Protein AF-A0A9P9U0J9-F1 (afdb_monomer_lite)

Sequence (65 aa):
MCNWEQTKYEDCKHTETKRMAYSCAIYTRHTYGECQFDSKKSKVFTVICYGLCKECAETFKYVNF

Structure (mmCIF, N/C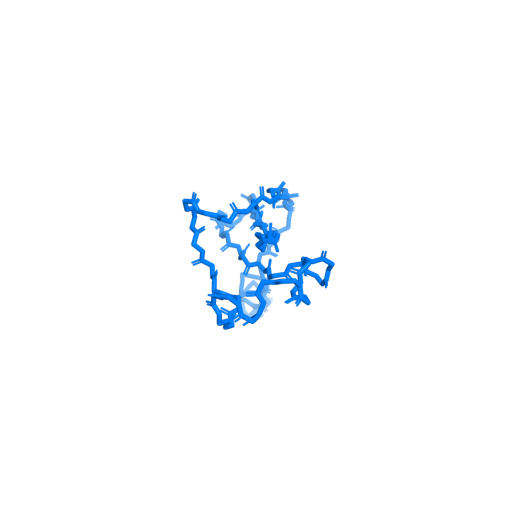A/C/O backbone):
data_AF-A0A9P9U0J9-F1
#
_entry.id   AF-A0A9P9U0J9-F1
#
loop_
_atom_site.group_PDB
_atom_site.id
_atom_site.type_symbol
_atom_site.label_atom_id
_atom_site.label_alt_id
_atom_site.label_comp_id
_atom_site.label_asym_id
_atom_site.label_entity_id
_atom_site.label_seq_id
_atom_site.pdbx_PDB_ins_code
_atom_site.Cartn_x
_atom_site.Cartn_y
_atom_site.Cartn_z
_atom_site.occupancy
_atom_site.B_iso_or_equiv
_atom_site.auth_seq_id
_atom_site.auth_comp_id
_atom_site.auth_asym_id
_atom_site.auth_atom_id
_atom_site.pdbx_PDB_model_num
ATOM 1 N N . MET A 1 1 ? -10.919 0.356 14.684 1.00 61.94 1 MET A N 1
ATOM 2 C CA . MET A 1 1 ? -10.187 1.147 13.671 1.00 61.94 1 MET A CA 1
ATOM 3 C C . MET A 1 1 ? -9.757 0.216 12.557 1.00 61.94 1 MET A C 1
ATOM 5 O O . MET A 1 1 ? -9.360 -0.907 12.847 1.00 61.94 1 MET A O 1
ATOM 9 N N . CYS A 1 2 ? -9.849 0.666 11.310 1.00 71.50 2 CYS A N 1
ATOM 10 C CA . CYS A 1 2 ? -9.368 -0.106 10.175 1.00 71.50 2 CYS A CA 1
ATOM 11 C C . CYS A 1 2 ? -7.863 0.081 9.970 1.00 71.50 2 CYS A C 1
ATOM 13 O O . CYS A 1 2 ? -7.343 1.186 10.124 1.00 71.50 2 CYS A O 1
ATOM 15 N N . ASN A 1 3 ? -7.199 -1.007 9.591 1.00 75.44 3 ASN A N 1
ATOM 16 C CA . ASN A 1 3 ? -5.801 -1.031 9.197 1.00 75.44 3 ASN A CA 1
ATOM 17 C C . ASN A 1 3 ? -5.726 -0.959 7.673 1.00 75.44 3 ASN A C 1
ATOM 19 O O . ASN A 1 3 ? -6.387 -1.729 6.968 1.00 75.44 3 ASN A O 1
ATOM 23 N N . TRP A 1 4 ? -4.909 -0.041 7.190 1.00 80.62 4 TRP A N 1
ATOM 24 C CA . TRP A 1 4 ? -4.661 0.189 5.779 1.00 80.62 4 TRP A CA 1
ATOM 25 C C . TRP A 1 4 ? -3.172 0.061 5.515 1.00 80.62 4 TRP A C 1
ATOM 27 O O . TRP A 1 4 ? -2.358 0.436 6.353 1.00 80.62 4 TRP A O 1
ATOM 37 N N . GLU A 1 5 ? -2.828 -0.466 4.354 1.00 83.81 5 GLU A N 1
ATOM 38 C CA . GLU A 1 5 ? -1.471 -0.484 3.839 1.00 83.81 5 GLU A CA 1
ATOM 39 C C . GLU A 1 5 ? -1.360 0.574 2.746 1.00 83.81 5 GLU A C 1
ATOM 41 O O . GLU A 1 5 ? -2.208 0.639 1.858 1.00 83.81 5 GLU A O 1
ATOM 46 N N . GLN A 1 6 ? -0.341 1.419 2.835 1.00 86.62 6 GLN A N 1
ATOM 47 C CA . GLN A 1 6 ? -0.018 2.429 1.843 1.00 86.62 6 GLN A CA 1
ATOM 48 C C . GLN A 1 6 ? 1.328 2.068 1.213 1.00 86.62 6 GLN A C 1
ATOM 50 O O . GLN A 1 6 ? 2.384 2.258 1.819 1.00 86.62 6 GLN A O 1
ATOM 55 N N . THR A 1 7 ? 1.293 1.518 0.006 1.00 87.00 7 THR A N 1
ATOM 56 C CA . THR A 1 7 ? 2.483 1.145 -0.756 1.00 87.00 7 THR A CA 1
ATOM 57 C C . THR A 1 7 ? 2.970 2.353 -1.546 1.00 87.00 7 THR A C 1
ATOM 59 O O . THR A 1 7 ? 2.260 2.851 -2.419 1.00 87.00 7 THR A O 1
ATOM 62 N N . LYS A 1 8 ? 4.177 2.834 -1.249 1.00 87.19 8 LYS A N 1
ATOM 63 C CA . LYS A 1 8 ? 4.855 3.895 -2.001 1.00 87.19 8 LYS A CA 1
ATOM 64 C C . LYS A 1 8 ? 5.830 3.262 -2.982 1.00 87.19 8 LYS A C 1
ATOM 66 O O . LYS A 1 8 ? 6.752 2.568 -2.561 1.00 87.19 8 LYS A O 1
ATOM 71 N N . TYR A 1 9 ? 5.619 3.497 -4.268 1.00 86.19 9 TYR A N 1
ATOM 72 C CA . TYR A 1 9 ? 6.489 3.011 -5.331 1.00 86.19 9 TYR A CA 1
ATOM 73 C C . TYR A 1 9 ? 7.583 4.043 -5.605 1.00 86.19 9 TYR A C 1
ATOM 75 O O . TYR A 1 9 ? 7.294 5.141 -6.076 1.00 86.19 9 TYR A O 1
ATOM 83 N N . GLU A 1 10 ? 8.838 3.715 -5.306 1.00 85.19 10 GLU A N 1
ATOM 84 C CA . GLU A 1 10 ? 9.954 4.662 -5.426 1.00 85.19 10 GLU A CA 1
ATOM 85 C C . GLU A 1 10 ? 10.274 5.027 -6.878 1.00 85.19 10 GLU A C 1
ATOM 87 O O . GLU A 1 10 ? 10.582 6.193 -7.139 1.00 85.19 10 GLU A O 1
ATOM 92 N N . ASP A 1 11 ? 10.133 4.075 -7.805 1.00 80.50 11 ASP A N 1
ATOM 93 C CA . ASP A 1 11 ? 10.516 4.231 -9.216 1.00 80.50 11 ASP A CA 1
ATOM 94 C C . ASP A 1 11 ? 9.576 5.149 -10.002 1.00 80.50 11 ASP A C 1
ATOM 96 O O . ASP A 1 11 ? 9.987 5.820 -10.943 1.00 80.50 11 ASP A O 1
ATOM 100 N N . CYS A 1 12 ? 8.298 5.189 -9.620 1.00 82.81 12 CYS A N 1
ATOM 101 C CA . CYS A 1 12 ? 7.264 5.966 -10.314 1.00 82.81 12 CYS A CA 1
ATOM 102 C C . CYS A 1 12 ? 6.568 6.997 -9.418 1.00 82.81 12 CYS A C 1
ATOM 104 O O . CYS A 1 12 ? 5.667 7.698 -9.869 1.00 82.81 12 CYS A O 1
ATOM 106 N N . LYS A 1 13 ? 6.963 7.087 -8.142 1.00 83.75 13 LYS A N 1
ATOM 107 C CA . LYS A 1 13 ? 6.392 7.982 -7.119 1.00 83.75 13 LYS A CA 1
ATOM 108 C C . LYS A 1 13 ? 4.875 7.848 -6.918 1.00 83.75 13 LYS A C 1
ATOM 110 O O . LYS A 1 13 ? 4.257 8.694 -6.273 1.00 83.75 13 LYS A O 1
ATOM 115 N N . HIS A 1 14 ? 4.272 6.765 -7.405 1.00 83.19 14 HIS A N 1
ATOM 116 C CA . HIS A 1 14 ? 2.869 6.448 -7.172 1.00 83.19 14 HIS A CA 1
ATOM 117 C C . HIS A 1 14 ? 2.652 5.856 -5.785 1.00 83.19 14 HIS A C 1
ATOM 119 O O . HIS A 1 14 ? 3.538 5.247 -5.184 1.00 83.19 14 HIS A O 1
ATOM 125 N N . THR A 1 15 ? 1.441 6.047 -5.271 1.00 84.00 15 THR A N 1
ATOM 126 C CA . THR A 1 15 ? 1.047 5.531 -3.966 1.00 84.00 15 THR A CA 1
ATOM 127 C C . THR A 1 15 ? -0.267 4.777 -4.084 1.00 84.00 15 THR A C 1
ATOM 129 O O . THR A 1 15 ? -1.269 5.352 -4.498 1.00 84.00 15 THR A O 1
ATOM 132 N N . GLU A 1 16 ? -0.270 3.505 -3.698 1.00 84.81 16 GLU A N 1
ATOM 133 C CA . GLU A 1 16 ? -1.482 2.689 -3.622 1.00 84.81 16 GLU A CA 1
ATOM 134 C C . GLU A 1 16 ? -1.893 2.487 -2.166 1.00 84.81 16 GLU A C 1
ATOM 136 O O . GLU A 1 16 ? -1.054 2.217 -1.309 1.00 84.81 16 GLU A O 1
ATOM 141 N N . THR A 1 17 ? -3.194 2.565 -1.889 1.00 83.19 17 THR A N 1
ATOM 142 C CA . THR A 1 17 ? -3.747 2.328 -0.551 1.00 83.19 17 THR A CA 1
ATOM 143 C C . THR A 1 17 ? -4.682 1.126 -0.593 1.00 83.19 17 THR A C 1
ATOM 145 O O . THR A 1 17 ? -5.686 1.141 -1.305 1.00 83.19 17 THR A O 1
ATOM 148 N N . LYS A 1 18 ? -4.375 0.078 0.173 1.00 80.75 18 LYS A N 1
ATOM 149 C CA . LYS A 1 18 ? -5.150 -1.170 0.224 1.00 80.75 18 LYS A CA 1
ATOM 150 C C . LYS A 1 18 ? -5.605 -1.468 1.646 1.00 80.75 18 LYS A C 1
ATOM 152 O O . LYS A 1 18 ? -4.884 -1.240 2.616 1.00 80.75 18 LYS A O 1
ATOM 157 N N . ARG A 1 19 ? -6.826 -1.984 1.793 1.00 69.44 19 ARG A N 1
ATOM 158 C CA . ARG A 1 19 ? -7.332 -2.427 3.099 1.00 69.44 19 ARG A CA 1
ATOM 159 C C . ARG A 1 19 ? -6.640 -3.733 3.480 1.00 69.44 19 ARG A C 1
ATOM 161 O O . ARG A 1 19 ? -6.682 -4.689 2.708 1.00 69.44 19 ARG A O 1
ATOM 168 N N . MET A 1 20 ? -6.056 -3.807 4.674 1.00 72.12 20 MET A N 1
ATOM 169 C CA . MET A 1 20 ? -5.439 -5.051 5.139 1.00 72.12 20 MET A CA 1
ATOM 170 C C . MET A 1 20 ? -6.515 -6.086 5.496 1.00 72.12 20 MET A C 1
ATOM 172 O O . MET A 1 20 ? -7.506 -5.760 6.151 1.00 72.12 20 MET A O 1
ATOM 176 N N . ALA A 1 21 ? -6.306 -7.352 5.120 1.00 59.19 21 ALA A N 1
ATOM 177 C CA . ALA A 1 21 ? -7.261 -8.439 5.372 1.00 59.19 21 ALA A CA 1
ATOM 178 C C . ALA A 1 21 ? -7.562 -8.651 6.870 1.00 59.19 21 ALA A C 1
ATOM 180 O O . ALA A 1 21 ? -8.695 -8.943 7.239 1.00 59.19 21 ALA A O 1
ATOM 181 N N . TYR A 1 22 ? -6.573 -8.416 7.738 1.00 57.88 22 TYR A N 1
ATOM 182 C CA . TYR A 1 22 ? -6.694 -8.542 9.196 1.00 57.88 22 TYR A CA 1
ATOM 183 C C . TYR A 1 22 ? -7.000 -7.211 9.900 1.00 57.88 22 TYR A C 1
ATOM 185 O O . TYR A 1 22 ? -6.808 -7.075 11.111 1.00 57.88 22 TYR A O 1
ATOM 193 N N . SER A 1 23 ? -7.479 -6.193 9.174 1.00 55.88 23 SER A N 1
ATOM 194 C CA . SER A 1 23 ? -8.094 -5.044 9.834 1.00 55.88 23 SER A CA 1
ATOM 195 C C . SER A 1 23 ? -9.367 -5.527 10.511 1.00 55.88 23 SER A C 1
ATOM 197 O O . SER A 1 23 ? -10.231 -6.067 9.829 1.00 55.88 23 SER A O 1
ATOM 199 N N . CYS A 1 24 ? -9.458 -5.383 11.831 1.00 54.38 24 CYS A N 1
ATOM 200 C CA . CYS A 1 24 ? -10.566 -5.832 12.668 1.00 54.38 24 CYS A CA 1
ATOM 201 C C . CYS A 1 24 ? -11.909 -5.235 12.190 1.00 54.38 24 CYS A C 1
ATOM 203 O O . CYS A 1 24 ? -12.379 -4.226 12.706 1.00 54.38 24 CYS A O 1
ATOM 205 N N . ALA A 1 25 ? -12.499 -5.826 11.148 1.00 52.06 25 ALA A N 1
ATOM 206 C CA . ALA A 1 25 ? -13.726 -5.364 10.509 1.00 52.06 25 ALA A CA 1
ATOM 207 C C . ALA A 1 25 ? -14.955 -5.785 11.316 1.00 52.06 25 ALA A C 1
ATOM 209 O O . ALA A 1 25 ? -15.984 -5.121 11.257 1.00 52.06 25 ALA A O 1
ATOM 210 N N . ILE A 1 26 ? -14.829 -6.866 12.093 1.00 52.03 26 ILE A N 1
ATOM 211 C CA . ILE A 1 26 ? -15.928 -7.463 12.853 1.00 52.03 26 ILE A CA 1
ATOM 212 C C . ILE A 1 26 ? -16.407 -6.501 13.947 1.00 52.03 26 ILE A C 1
ATOM 214 O O . ILE A 1 26 ? -17.605 -6.276 14.074 1.00 52.03 26 ILE A O 1
ATOM 218 N N . TYR A 1 27 ? -15.492 -5.857 14.679 1.00 47.47 27 TYR A N 1
ATOM 219 C CA . TYR A 1 27 ? -15.878 -5.014 15.816 1.00 47.47 27 TYR A CA 1
ATOM 220 C C . TYR A 1 27 ? -16.400 -3.626 15.416 1.00 47.47 27 TYR A C 1
ATOM 222 O O . TYR A 1 27 ? -17.181 -3.033 16.150 1.00 47.47 27 TYR A O 1
ATOM 230 N N . THR A 1 28 ? -15.989 -3.082 14.264 1.00 50.81 28 THR A N 1
ATOM 231 C CA . THR A 1 28 ? -16.353 -1.707 13.866 1.00 50.81 28 THR A CA 1
ATOM 232 C C . THR A 1 28 ? -17.475 -1.603 12.837 1.00 50.81 28 THR A C 1
ATOM 234 O O . THR A 1 28 ? -18.032 -0.515 12.694 1.00 50.81 28 THR A O 1
ATOM 237 N N . ARG A 1 29 ? -17.847 -2.696 12.146 1.00 51.56 29 ARG A N 1
ATOM 238 C CA . ARG A 1 29 ? -18.931 -2.688 11.138 1.00 51.56 29 ARG A CA 1
ATOM 239 C C . ARG A 1 29 ? -20.273 -2.236 11.715 1.00 51.56 29 ARG A C 1
ATOM 241 O O . ARG A 1 29 ? -21.017 -1.529 11.047 1.00 51.56 29 ARG A O 1
ATOM 248 N N . HIS A 1 30 ? -20.553 -2.627 12.957 1.00 54.06 30 HIS A N 1
ATOM 249 C CA . HIS A 1 30 ? -21.821 -2.346 13.629 1.00 54.06 30 HIS A CA 1
ATOM 250 C C . HIS A 1 30 ? -21.952 -0.894 14.109 1.00 54.06 30 HIS A C 1
ATOM 252 O O . HIS A 1 30 ? -23.064 -0.425 14.317 1.00 54.06 30 HIS A O 1
ATOM 258 N N . THR A 1 31 ? -20.838 -0.177 14.276 1.00 55.16 31 THR A N 1
ATOM 259 C CA . THR A 1 31 ? -20.825 1.169 14.873 1.00 55.16 31 THR A CA 1
ATOM 260 C C . THR A 1 31 ? -20.552 2.270 13.846 1.00 55.16 31 THR A C 1
ATOM 262 O O . THR A 1 31 ? -21.011 3.392 14.030 1.00 55.16 31 THR A O 1
ATOM 265 N N . TYR A 1 32 ? -19.814 1.973 12.767 1.00 54.50 32 TYR A N 1
ATOM 266 C CA . TYR A 1 32 ? -19.309 2.994 11.833 1.00 54.50 32 TYR A CA 1
ATOM 267 C C . TYR A 1 32 ? -19.556 2.687 10.343 1.00 54.50 32 TYR A C 1
ATOM 269 O O . TYR A 1 32 ? -19.115 3.457 9.494 1.00 54.50 32 TYR A O 1
ATOM 277 N N . GLY A 1 33 ? -20.264 1.600 10.010 1.00 60.78 33 GLY A N 1
ATOM 278 C CA . GLY A 1 33 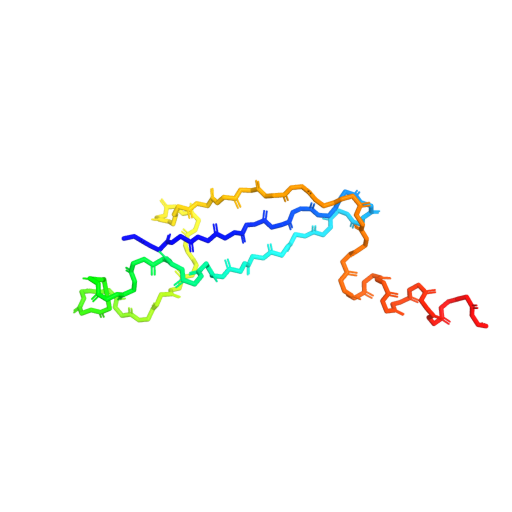? -20.545 1.215 8.623 1.00 60.78 33 GLY A CA 1
ATOM 279 C C . GLY A 1 33 ? -19.376 0.507 7.927 1.00 60.78 33 GLY A C 1
ATOM 280 O O . GLY A 1 33 ? -18.476 -0.040 8.573 1.00 60.78 33 GLY A O 1
ATOM 281 N N . GLU A 1 34 ? -19.411 0.449 6.592 1.00 64.50 34 GLU A N 1
ATOM 282 C CA . GLU A 1 34 ? -18.325 -0.154 5.818 1.00 64.50 34 GLU A CA 1
ATOM 283 C C . GLU A 1 34 ? -17.015 0.616 6.003 1.00 64.50 34 GLU A C 1
ATOM 285 O O . GLU A 1 34 ? -16.974 1.838 6.097 1.00 64.50 34 GLU A O 1
ATOM 290 N N . CYS A 1 35 ? -15.917 -0.130 6.073 1.00 67.50 35 CYS A N 1
ATOM 291 C CA . CYS A 1 35 ? -14.598 0.415 6.333 1.00 67.50 35 CYS A CA 1
ATOM 292 C C . CYS A 1 35 ? -14.117 1.281 5.153 1.00 67.50 35 CYS A C 1
ATOM 294 O O . CYS A 1 35 ? -13.634 0.746 4.154 1.00 67.50 35 CYS A O 1
ATOM 296 N N . GLN A 1 36 ? -14.244 2.603 5.282 1.00 72.00 36 GLN A N 1
ATOM 297 C CA . GLN A 1 36 ? -13.720 3.592 4.338 1.00 72.00 36 GLN A CA 1
ATOM 298 C C . GLN A 1 36 ? -12.358 4.127 4.796 1.00 72.00 36 GLN A C 1
ATOM 300 O O . GLN A 1 36 ? -12.055 4.162 5.992 1.00 72.00 36 GLN A O 1
ATOM 305 N N . PHE A 1 37 ? -11.514 4.511 3.839 1.00 73.06 37 PHE A N 1
ATOM 306 C CA . PHE A 1 37 ? -10.208 5.087 4.140 1.00 73.06 37 PHE A CA 1
ATOM 307 C C . PHE A 1 37 ? -10.375 6.530 4.624 1.00 73.06 37 PHE A C 1
ATOM 309 O O . PHE A 1 37 ? -10.842 7.391 3.887 1.00 73.06 37 PHE A O 1
ATOM 316 N N . ASP A 1 38 ? -9.963 6.789 5.861 1.00 76.06 38 ASP A N 1
ATOM 317 C CA . ASP A 1 38 ? -9.893 8.130 6.452 1.00 76.06 38 ASP A CA 1
ATOM 318 C C . ASP A 1 38 ? -8.490 8.315 7.032 1.00 76.06 38 ASP A C 1
ATOM 320 O O . ASP A 1 38 ? -8.144 7.662 8.018 1.00 76.06 38 ASP A O 1
ATOM 324 N N . SER A 1 39 ? -7.679 9.193 6.442 1.00 70.31 39 SER A N 1
ATOM 325 C CA . SER A 1 39 ? -6.285 9.413 6.849 1.00 70.31 39 SER A CA 1
ATOM 326 C C . SER A 1 39 ? -6.123 9.922 8.285 1.00 70.31 39 SER A C 1
ATOM 328 O O . SER A 1 39 ? -5.050 9.761 8.862 1.00 70.31 39 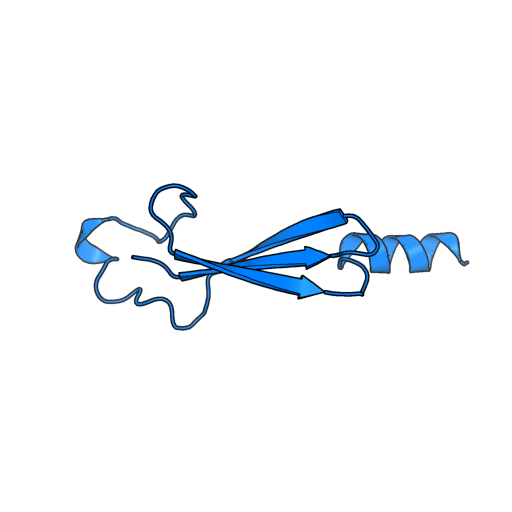SER A O 1
ATOM 330 N N . LYS A 1 40 ? -7.168 10.503 8.891 1.00 72.00 40 LYS A N 1
ATOM 331 C CA . LYS A 1 40 ? -7.132 11.019 10.270 1.00 72.00 40 LYS A CA 1
ATOM 332 C C . LYS A 1 40 ? -7.506 9.965 11.310 1.00 72.00 40 LYS A C 1
ATOM 334 O O . LYS A 1 40 ? -7.147 10.107 12.475 1.00 72.00 40 LYS A O 1
ATOM 339 N N . LYS A 1 41 ? -8.258 8.934 10.914 1.00 70.62 41 LYS A N 1
ATOM 340 C CA . LYS A 1 41 ? -8.815 7.913 11.828 1.00 70.62 41 LYS A CA 1
ATOM 341 C C . LYS A 1 41 ? -8.287 6.505 11.570 1.00 70.62 41 LYS A C 1
ATOM 343 O O . LYS A 1 41 ? -8.477 5.611 12.394 1.00 70.62 41 LYS A O 1
ATOM 348 N N . SER A 1 42 ? -7.677 6.286 10.414 1.00 74.19 42 SER A N 1
ATOM 349 C CA . SER A 1 42 ? -7.177 4.985 9.992 1.00 74.19 42 SER A CA 1
ATOM 350 C C . SER A 1 42 ? -5.765 4.757 10.495 1.00 74.19 42 SER A C 1
ATOM 352 O O . SER A 1 42 ? -4.935 5.664 10.494 1.00 74.19 42 SER A O 1
ATOM 354 N N . LYS A 1 43 ? -5.468 3.514 10.870 1.00 75.94 43 LYS A N 1
ATOM 355 C CA . LYS A 1 43 ? -4.091 3.104 11.126 1.00 75.94 43 LYS A CA 1
ATOM 356 C C . LYS A 1 43 ? -3.462 2.721 9.792 1.00 75.94 43 LYS A C 1
ATOM 358 O O . LYS A 1 43 ? -3.933 1.784 9.150 1.00 75.94 43 LYS A O 1
ATOM 363 N N . VAL A 1 44 ? -2.435 3.455 9.374 1.00 82.00 44 VAL A N 1
ATOM 364 C CA . VAL A 1 44 ? -1.787 3.266 8.071 1.00 82.00 44 VAL A CA 1
ATOM 365 C C . VAL A 1 44 ? -0.395 2.674 8.257 1.00 82.00 44 VAL A C 1
ATOM 367 O O . VAL A 1 44 ? 0.430 3.226 8.981 1.00 82.00 44 VAL A O 1
ATOM 370 N N . PHE A 1 45 ? -0.134 1.556 7.590 1.00 83.50 45 PHE A N 1
ATOM 371 C CA . PHE A 1 45 ? 1.175 0.927 7.480 1.00 83.50 45 PHE A CA 1
ATOM 372 C C . PHE A 1 45 ? 1.778 1.309 6.135 1.00 83.50 45 PHE A C 1
ATOM 374 O O . PHE A 1 45 ? 1.217 0.985 5.096 1.00 83.50 45 PHE A O 1
ATOM 381 N N . THR A 1 46 ? 2.896 2.032 6.141 1.00 84.50 46 THR A N 1
ATOM 382 C CA . THR A 1 46 ? 3.564 2.418 4.893 1.00 84.50 46 THR A CA 1
ATOM 383 C C . THR A 1 46 ? 4.578 1.353 4.500 1.00 84.50 46 THR A C 1
ATOM 385 O O . THR A 1 46 ? 5.442 1.009 5.304 1.00 84.50 46 THR A O 1
ATOM 388 N N . VAL A 1 47 ? 4.495 0.869 3.264 1.00 86.31 47 VAL A N 1
ATOM 389 C CA . VAL A 1 47 ? 5.457 -0.069 2.674 1.00 86.31 47 VAL A CA 1
ATOM 390 C C . VAL A 1 47 ? 6.135 0.619 1.497 1.00 86.31 47 VAL A C 1
ATOM 392 O O . VAL A 1 47 ? 5.467 1.260 0.689 1.00 86.31 47 VAL A O 1
ATOM 395 N N . ILE A 1 48 ? 7.457 0.506 1.399 1.00 85.56 48 ILE A N 1
ATOM 396 C CA . ILE A 1 48 ? 8.227 1.049 0.276 1.00 85.56 48 ILE A CA 1
ATOM 397 C C . ILE A 1 48 ? 8.456 -0.079 -0.729 1.00 85.56 48 ILE A C 1
ATOM 399 O O . ILE A 1 48 ? 8.965 -1.139 -0.368 1.00 85.56 48 ILE A O 1
ATOM 403 N N . CYS A 1 49 ? 8.069 0.144 -1.981 1.00 84.12 49 CYS A N 1
ATOM 404 C CA . CYS A 1 49 ? 8.302 -0.768 -3.090 1.00 84.12 49 CYS A CA 1
ATOM 405 C C . CYS A 1 49 ? 9.288 -0.125 -4.071 1.00 84.12 49 CYS A C 1
ATOM 407 O O . CYS A 1 49 ? 9.035 0.960 -4.587 1.00 84.12 49 CYS A O 1
ATOM 409 N N . TYR A 1 50 ? 10.396 -0.808 -4.348 1.00 81.00 50 TYR A N 1
ATOM 410 C CA . TYR A 1 50 ? 11.419 -0.391 -5.319 1.00 81.00 50 TYR A CA 1
ATOM 411 C C . TYR A 1 50 ? 11.130 -0.911 -6.734 1.00 81.00 50 TYR A C 1
ATOM 413 O O . TYR A 1 50 ? 12.045 -1.232 -7.478 1.00 81.00 50 TYR A O 1
ATOM 421 N N . GLY A 1 51 ? 9.855 -1.123 -7.050 1.00 84.38 51 GLY A N 1
ATOM 422 C CA . GLY A 1 51 ? 9.413 -1.512 -8.380 1.00 84.38 51 GLY A CA 1
ATOM 423 C C . GLY A 1 51 ? 8.441 -0.488 -8.948 1.00 84.38 51 GLY A C 1
ATOM 424 O O . GLY A 1 51 ? 8.072 0.495 -8.299 1.00 84.38 51 GLY A O 1
ATOM 425 N N . LEU A 1 52 ? 7.963 -0.762 -10.157 1.00 78.12 52 LEU A N 1
ATOM 426 C CA . LEU A 1 52 ? 6.913 0.017 -10.798 1.00 78.12 52 LEU A CA 1
ATOM 427 C C . LEU A 1 52 ? 5.530 -0.342 -10.241 1.00 78.12 52 LEU A C 1
ATOM 429 O O . LEU A 1 52 ? 5.240 -1.496 -9.918 1.00 78.12 52 LEU A O 1
ATOM 433 N N . CYS A 1 53 ? 4.649 0.657 -10.190 1.00 83.12 53 CYS A N 1
ATOM 434 C CA . CYS A 1 53 ? 3.225 0.441 -9.972 1.00 83.12 53 CYS A CA 1
ATOM 435 C C . CYS A 1 53 ? 2.628 -0.408 -11.111 1.00 83.12 53 CYS A C 1
ATOM 437 O O . CYS A 1 53 ? 3.201 -0.450 -12.200 1.00 83.12 53 CYS A O 1
ATOM 439 N N . LYS A 1 54 ? 1.471 -1.058 -10.911 1.00 83.44 54 LYS A N 1
ATOM 440 C CA . LYS A 1 54 ? 0.867 -1.915 -11.953 1.00 83.44 54 LYS A CA 1
ATOM 441 C C . LYS A 1 54 ? 0.662 -1.167 -13.279 1.00 83.44 54 LYS A C 1
ATOM 443 O O . LYS A 1 54 ? 1.088 -1.660 -14.317 1.00 83.44 54 LYS A O 1
ATOM 448 N N . GLU A 1 55 ? 0.102 0.040 -13.227 1.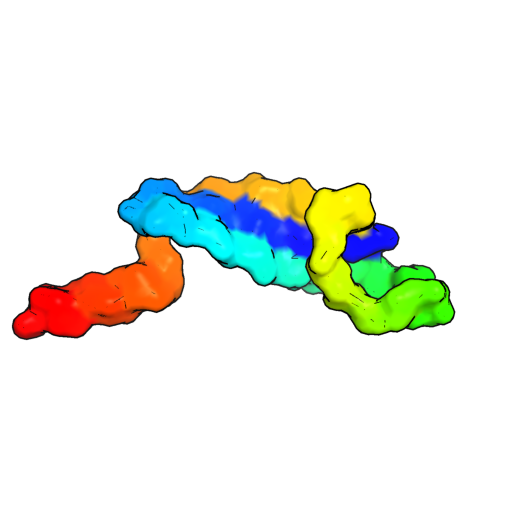00 81.62 55 GLU A N 1
ATOM 449 C CA . GLU A 1 55 ? -0.118 0.885 -14.413 1.00 81.62 55 GLU A CA 1
ATOM 450 C C . GLU A 1 55 ? 1.201 1.279 -15.093 1.00 81.62 55 GLU A C 1
ATOM 452 O O . GLU A 1 55 ? 1.328 1.267 -16.316 1.00 81.62 55 GLU A O 1
ATOM 457 N N . CYS A 1 56 ? 2.214 1.587 -14.288 1.00 80.75 56 CYS A N 1
ATOM 458 C CA . CYS A 1 56 ? 3.538 1.994 -14.730 1.00 80.75 56 CYS A CA 1
ATOM 459 C C . CYS A 1 56 ? 4.264 0.822 -15.411 1.00 80.75 56 CYS A C 1
ATOM 461 O O . CYS A 1 56 ? 4.879 0.983 -16.463 1.00 80.75 56 CYS A O 1
ATOM 463 N N . ALA A 1 57 ? 4.140 -0.377 -14.837 1.00 82.75 57 ALA A N 1
ATOM 464 C CA . ALA A 1 57 ? 4.677 -1.614 -15.384 1.00 82.75 57 ALA A CA 1
ATOM 465 C C . ALA A 1 57 ? 3.961 -2.025 -16.679 1.00 82.75 57 ALA A C 1
ATOM 467 O O . ALA A 1 57 ? 4.610 -2.507 -17.604 1.00 82.75 57 ALA A O 1
ATOM 468 N N . GLU A 1 58 ? 2.642 -1.830 -16.770 1.00 83.25 58 GLU A N 1
ATOM 469 C CA . GLU A 1 58 ? 1.883 -2.061 -18.004 1.00 83.25 58 GLU A CA 1
ATOM 470 C C . GLU A 1 58 ? 2.284 -1.059 -19.091 1.00 83.25 58 GLU A C 1
ATOM 472 O O . GLU A 1 58 ? 2.599 -1.474 -20.202 1.00 83.25 58 GLU A O 1
ATOM 477 N N . THR A 1 59 ? 2.393 0.231 -18.767 1.00 79.62 59 THR A N 1
ATOM 478 C CA . THR A 1 59 ? 2.833 1.271 -19.715 1.00 79.62 59 THR A CA 1
ATOM 479 C C . THR A 1 59 ? 4.235 0.987 -20.255 1.00 79.62 59 THR A C 1
ATOM 481 O O . THR A 1 59 ? 4.460 1.051 -21.462 1.00 79.62 59 THR A O 1
ATOM 484 N N . PHE A 1 60 ? 5.174 0.591 -19.391 1.00 75.81 60 PHE A N 1
ATOM 485 C CA . PHE A 1 60 ? 6.542 0.263 -19.802 1.00 75.81 60 PHE A CA 1
ATOM 486 C C . PHE A 1 60 ? 6.610 -0.921 -20.780 1.00 75.81 60 PHE A C 1
ATOM 488 O O . PHE A 1 60 ? 7.498 -0.960 -21.633 1.00 75.81 60 PHE A O 1
ATOM 495 N N . LYS A 1 61 ? 5.660 -1.864 -20.701 1.00 74.62 61 LYS A N 1
ATOM 496 C CA . LYS A 1 61 ? 5.546 -2.958 -21.677 1.00 74.62 61 LYS A CA 1
ATOM 497 C C . LYS A 1 61 ? 5.104 -2.471 -23.056 1.00 74.62 61 LYS A C 1
ATOM 499 O O . LYS A 1 61 ? 5.573 -3.025 -24.038 1.00 74.62 61 LYS A O 1
ATOM 504 N N . TYR A 1 62 ? 4.234 -1.463 -23.139 1.00 67.12 62 TYR A N 1
ATOM 505 C CA . TYR A 1 62 ? 3.752 -0.930 -24.422 1.00 67.12 62 TYR A CA 1
ATOM 506 C C . TYR A 1 62 ? 4.746 0.017 -25.102 1.00 67.12 62 TYR A C 1
ATOM 508 O O . TYR A 1 62 ? 4.738 0.118 -26.321 1.00 67.12 62 TYR A O 1
ATOM 516 N N . VAL A 1 63 ? 5.591 0.711 -24.332 1.00 62.97 63 VAL A N 1
ATOM 517 C CA . VAL A 1 63 ? 6.590 1.653 -24.877 1.00 62.97 63 VAL A CA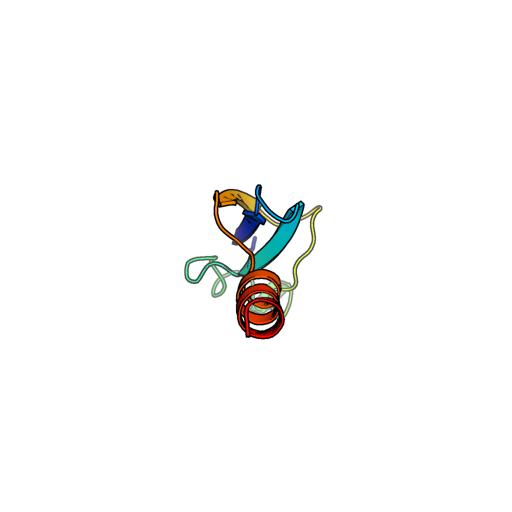 1
ATOM 518 C C . VAL A 1 63 ? 7.839 0.937 -25.413 1.00 62.97 63 VAL A C 1
ATOM 520 O O . VAL A 1 63 ? 8.513 1.469 -26.285 1.00 62.97 63 VAL A O 1
ATOM 523 N N . ASN A 1 64 ? 8.150 -0.266 -24.917 1.00 60.84 64 ASN A N 1
ATOM 524 C CA . ASN A 1 64 ? 9.301 -1.063 -25.369 1.00 60.84 64 ASN A CA 1
ATOM 525 C C . ASN A 1 64 ? 8.948 -2.093 -26.464 1.00 60.84 64 ASN A C 1
ATOM 527 O O . ASN A 1 64 ? 9.607 -3.131 -26.551 1.00 60.84 64 ASN A O 1
ATOM 531 N N . PHE A 1 65 ? 7.916 -1.826 -27.268 1.00 49.31 65 PHE A N 1
ATOM 532 C CA . PHE A 1 65 ? 7.566 -2.602 -28.462 1.00 49.31 65 PHE A CA 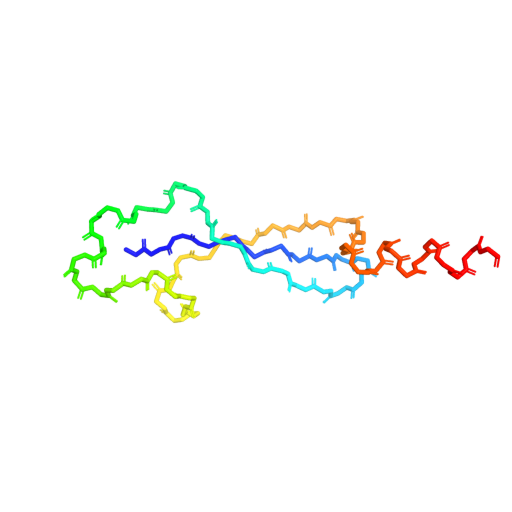1
ATOM 533 C C . PHE A 1 65 ? 7.779 -1.784 -29.735 1.00 49.31 65 PHE A C 1
ATOM 535 O O . PHE A 1 65 ? 7.498 -0.565 -29.702 1.00 49.31 65 PHE A O 1
#

Secondary structure (DSSP, 8-state):
--EEEEEEETTT--EEEEE-TTS-HHHHHHHH-S----TTTSEEEEEEESS--HHHHHHHHHHT-

pLDDT: mean 73.03, std 11.97, range [47.47, 87.19]

Radius of gyration: 15.39 Å; chains: 1; bounding box: 33×20×44 Å

Foldseek 3Di:
DWEKEWEQAPVVRDIDIGTDPPGPCPVCCVPPNDDDDDPVPYHYHYHYHPDDDPVRVVVVVVVVD